Protein AF-A0A2N2G5U3-F1 (afdb_monomer_lite)

Foldseek 3Di:
DQDAWWWKWKWWQFPVRDIDIDIFTARPVQRATDDDPDDDDQDPCQACPNPHDPPAPDDCVRPRGQLLSSLCRVVVVVCPVFDQAGWTWIWMDGPVDIDIDTDGPVLQSVQVSLLNNCNRPRPVNVLCSVCNVVPDGSDDPVRVVCVSPPD

Secondary structure (DSSP, 8-state):
-PPPPEEEEEEEE-TTS-EEEEEEEE-TTT-PBPPPSS-PPPPGGGBTTTT--TT----TTT-SB-HHHHHHHHHHHHHTT--TT-EEEEEEE-SS-EEEEEEEHHHHHHHHHHHHHHTS--TTTGGGHHHHHT--TT--HHHHHHHHH--

Radius of gyration: 15.79 Å; chains: 1; bounding box: 43×39×41 Å

Sequence (151 aa):
MQPQPLVIEYRFRLQDNSEELFTIRLDPQTLETMPEPKAEPLPHWTELSFSQCASCPLTQASSPHCPAAVNIAPIVRRGEKLLSFDVLDLQVTTAERVISQKTTAQRALCSLMGLVIAGSGCPHTALFKPMARFHLPLANEEETIFRATAT

pLDDT: mean 92.82, std 7.52, range [52.0, 98.62]

Structure (mmCIF, N/CA/C/O backbone):
data_AF-A0A2N2G5U3-F1
#
_entry.id   AF-A0A2N2G5U3-F1
#
loop_
_atom_site.group_PDB
_atom_site.id
_atom_site.type_symbol
_atom_site.label_atom_id
_atom_site.label_alt_id
_atom_site.label_comp_id
_atom_site.label_asym_id
_atom_site.label_entity_id
_atom_site.label_seq_id
_atom_site.pdbx_PDB_ins_code
_atom_site.Cartn_x
_atom_site.Cartn_y
_atom_site.Cartn_z
_atom_site.occupancy
_atom_site.B_iso_or_equiv
_atom_site.auth_seq_id
_atom_site.auth_comp_id
_atom_site.auth_asym_id
_atom_site.auth_atom_id
_atom_site.pdbx_PDB_model_num
ATOM 1 N N . MET A 1 1 ? 12.511 -24.507 4.149 1.00 52.00 1 MET A N 1
ATOM 2 C CA . MET A 1 1 ? 11.240 -23.909 4.611 1.00 52.00 1 MET A CA 1
ATOM 3 C C . MET A 1 1 ? 11.007 -22.679 3.749 1.00 52.00 1 MET A C 1
ATOM 5 O O . MET A 1 1 ? 11.907 -21.851 3.701 1.00 52.00 1 MET A O 1
ATOM 9 N N . GLN A 1 2 ? 9.919 -22.605 2.975 1.00 58.66 2 GLN A N 1
ATOM 10 C CA . GLN A 1 2 ? 9.630 -21.392 2.195 1.00 58.66 2 GLN A CA 1
ATOM 11 C C . GLN A 1 2 ? 9.300 -20.248 3.170 1.00 58.66 2 GLN A C 1
ATOM 13 O O . GLN A 1 2 ? 8.616 -20.505 4.165 1.00 58.66 2 GLN A O 1
ATOM 18 N N . PRO A 1 3 ? 9.825 -19.031 2.957 1.00 78.31 3 PRO A N 1
ATOM 19 C CA . PRO A 1 3 ? 9.584 -17.924 3.870 1.00 78.31 3 PRO A CA 1
ATOM 20 C C . PRO A 1 3 ? 8.105 -17.511 3.812 1.00 78.31 3 PRO A C 1
ATOM 22 O O . PRO A 1 3 ? 7.502 -17.483 2.740 1.00 78.31 3 PRO A O 1
ATOM 25 N N . GLN A 1 4 ? 7.502 -17.248 4.975 1.00 89.38 4 GLN A N 1
ATOM 26 C CA . GLN A 1 4 ? 6.094 -16.853 5.055 1.00 89.38 4 GLN A CA 1
ATOM 27 C C . GLN A 1 4 ? 5.899 -15.409 4.559 1.00 89.38 4 GLN A C 1
ATOM 29 O O . GLN A 1 4 ? 6.762 -14.567 4.826 1.00 89.38 4 GLN A O 1
ATOM 34 N N . PRO A 1 5 ? 4.779 -15.102 3.878 1.00 94.31 5 PRO A N 1
ATOM 35 C CA . PRO A 1 5 ? 4.453 -13.741 3.464 1.00 94.31 5 PRO A CA 1
ATOM 36 C C . PRO A 1 5 ? 4.358 -12.778 4.646 1.00 94.31 5 PRO A C 1
ATOM 38 O O . PRO A 1 5 ? 3.850 -13.138 5.710 1.00 94.31 5 PRO A O 1
ATOM 41 N N . LEU A 1 6 ? 4.768 -11.530 4.432 1.00 96.00 6 LEU A N 1
ATOM 42 C CA . LEU A 1 6 ? 4.468 -10.448 5.366 1.00 96.00 6 LEU A CA 1
ATOM 43 C C . LEU A 1 6 ? 3.010 -10.039 5.157 1.00 96.00 6 LEU A C 1
ATOM 45 O O . LEU A 1 6 ? 2.636 -9.633 4.056 1.00 96.00 6 LEU A O 1
ATOM 49 N N . VAL A 1 7 ? 2.188 -10.168 6.196 1.00 97.06 7 VAL A N 1
ATOM 50 C CA . VAL A 1 7 ? 0.751 -9.883 6.126 1.00 97.06 7 VAL A CA 1
ATOM 51 C C . VAL A 1 7 ? 0.440 -8.583 6.858 1.00 97.06 7 VAL A C 1
ATOM 53 O O . VAL A 1 7 ? 0.829 -8.405 8.012 1.00 97.06 7 VAL A O 1
ATOM 56 N N . ILE A 1 8 ? -0.269 -7.686 6.174 1.00 97.94 8 ILE A N 1
ATOM 57 C CA . ILE A 1 8 ? -0.801 -6.441 6.726 1.00 97.94 8 ILE A CA 1
ATOM 58 C C . ILE A 1 8 ? -2.296 -6.400 6.420 1.00 97.94 8 ILE A C 1
ATOM 60 O O . ILE A 1 8 ? -2.700 -6.447 5.258 1.00 97.94 8 ILE A O 1
ATOM 64 N N . GLU A 1 9 ? -3.120 -6.302 7.455 1.00 98.00 9 GLU A N 1
ATOM 65 C CA . GLU A 1 9 ? -4.575 -6.276 7.328 1.00 98.00 9 GLU A CA 1
ATOM 66 C C . GLU A 1 9 ? -5.119 -4.897 7.662 1.00 98.00 9 GLU A C 1
ATOM 68 O O . GLU A 1 9 ? -4.805 -4.336 8.704 1.00 98.00 9 GLU A O 1
ATOM 73 N N . TYR A 1 10 ? -5.967 -4.373 6.789 1.00 98.00 10 TYR A N 1
ATOM 74 C CA . TYR A 1 10 ? -6.677 -3.114 6.944 1.00 98.00 10 TYR A CA 1
ATOM 75 C C . TYR A 1 10 ? -8.168 -3.405 7.080 1.00 98.00 10 TYR A C 1
ATOM 77 O O . TYR A 1 10 ? -8.810 -3.807 6.112 1.00 98.00 10 TYR A O 1
ATOM 85 N N . ARG A 1 11 ? -8.730 -3.193 8.268 1.00 97.69 11 ARG A N 1
ATOM 86 C CA . ARG A 1 11 ? -10.162 -3.332 8.538 1.00 97.69 11 ARG A CA 1
ATOM 87 C C . ARG A 1 11 ? -10.800 -1.960 8.670 1.00 97.69 11 ARG A C 1
ATOM 89 O O . ARG A 1 11 ? -10.451 -1.186 9.558 1.00 97.69 11 ARG A O 1
ATOM 96 N N . PHE A 1 12 ? -11.739 -1.685 7.782 1.00 96.38 12 PHE A N 1
ATOM 97 C CA . PHE A 1 12 ? -12.528 -0.467 7.748 1.00 96.38 12 PHE A CA 1
ATOM 98 C C . PHE A 1 12 ? -13.885 -0.811 8.339 1.00 96.38 12 PHE A C 1
ATOM 100 O O . PHE A 1 12 ? -14.587 -1.635 7.761 1.00 96.38 12 PHE A O 1
ATOM 107 N N . ARG A 1 13 ? -14.255 -0.210 9.469 1.00 96.62 13 ARG A N 1
ATOM 108 C CA . ARG A 1 13 ? -15.592 -0.362 10.046 1.00 96.62 13 ARG A CA 1
ATOM 109 C C . ARG A 1 13 ? -16.369 0.939 9.900 1.00 96.62 13 ARG A C 1
ATOM 111 O O . ARG A 1 13 ? -15.991 1.958 10.476 1.00 96.62 13 ARG A O 1
ATOM 118 N N . LEU A 1 14 ? -17.435 0.898 9.110 1.00 92.44 14 LEU A N 1
ATOM 119 C CA . LEU A 1 14 ? -18.301 2.041 8.850 1.00 92.44 14 LEU A CA 1
ATOM 120 C C . LEU A 1 14 ? -19.316 2.248 9.984 1.00 92.44 14 LEU A C 1
ATOM 122 O O . LEU A 1 14 ? -19.506 1.392 10.852 1.00 92.44 14 LEU A O 1
ATOM 126 N N . GLN A 1 15 ? -19.995 3.398 9.965 1.00 90.62 15 GLN A N 1
ATOM 127 C CA . GLN A 1 15 ? -20.992 3.763 10.980 1.00 90.62 15 GLN A CA 1
ATOM 128 C C . GLN A 1 15 ? -22.220 2.846 10.991 1.00 90.62 15 GLN A C 1
ATOM 130 O O . GLN A 1 15 ? -22.836 2.659 12.038 1.00 90.62 15 GLN A O 1
ATOM 135 N N . ASP A 1 16 ? -22.559 2.246 9.851 1.00 90.56 16 ASP A N 1
ATOM 136 C CA . ASP A 1 16 ? -23.630 1.253 9.722 1.00 90.56 16 ASP A CA 1
ATOM 137 C C . ASP A 1 16 ? -23.199 -0.161 10.169 1.00 90.56 16 ASP A C 1
ATOM 139 O O . ASP A 1 16 ? -23.968 -1.113 10.051 1.00 90.56 16 ASP A O 1
ATOM 143 N N . ASN A 1 17 ? -21.988 -0.294 10.728 1.00 88.62 17 ASN A N 1
ATOM 144 C CA . ASN A 1 17 ? -21.308 -1.542 11.085 1.00 88.62 17 ASN A CA 1
ATOM 145 C C . ASN A 1 17 ? -20.955 -2.455 9.905 1.00 88.62 17 ASN A C 1
ATOM 147 O O . ASN A 1 17 ? -20.533 -3.589 10.141 1.00 88.62 17 ASN A O 1
ATOM 151 N N . SER A 1 18 ? -21.079 -1.992 8.660 1.00 90.81 18 SER A N 1
ATOM 152 C CA . SER A 1 18 ? -20.465 -2.700 7.542 1.00 90.81 18 SER A CA 1
ATOM 153 C C . SER A 1 18 ? -18.939 -2.673 7.681 1.00 90.81 18 SER A C 1
ATOM 155 O O . SER A 1 18 ? -18.351 -1.730 8.226 1.00 90.81 18 SER A O 1
ATOM 157 N N . GLU A 1 19 ? -18.297 -3.752 7.236 1.00 92.56 19 GLU A N 1
ATOM 158 C CA . GLU A 1 19 ? -16.849 -3.908 7.319 1.00 92.56 19 GLU A CA 1
ATOM 159 C C . GLU A 1 19 ? -16.250 -4.232 5.952 1.00 92.56 19 GLU A C 1
ATOM 161 O O . GLU A 1 19 ? -16.736 -5.103 5.232 1.00 92.56 19 GLU A O 1
ATOM 166 N N . GLU A 1 20 ? -15.140 -3.572 5.633 1.00 92.62 20 GLU A N 1
ATOM 167 C CA . GLU A 1 20 ? -14.307 -3.873 4.471 1.00 92.62 20 GLU A CA 1
ATOM 168 C C . GLU A 1 20 ? -12.900 -4.260 4.948 1.00 92.62 20 GLU A C 1
ATOM 170 O O . GLU A 1 20 ? -12.219 -3.492 5.631 1.00 92.62 20 GLU A O 1
ATOM 175 N N . LEU A 1 21 ? -12.466 -5.478 4.608 1.00 94.19 21 LEU A N 1
ATOM 176 C CA . LEU A 1 21 ? -11.156 -6.021 4.988 1.00 94.19 21 LEU A CA 1
ATOM 177 C C . LEU A 1 21 ? -10.218 -6.109 3.783 1.00 94.19 21 LEU A C 1
ATOM 179 O O . LEU A 1 21 ? -10.479 -6.869 2.851 1.00 94.19 21 LEU A O 1
ATOM 183 N N . PHE A 1 22 ? -9.109 -5.383 3.805 1.00 94.62 22 PHE A N 1
ATOM 184 C CA . PHE A 1 22 ? -8.047 -5.470 2.806 1.00 94.62 22 PHE A CA 1
ATOM 185 C C . PHE A 1 22 ? -6.860 -6.230 3.397 1.00 94.62 22 PHE A C 1
ATOM 187 O O . PHE A 1 22 ? -6.258 -5.776 4.367 1.00 94.62 22 PHE A O 1
ATOM 194 N N . THR A 1 23 ? -6.513 -7.378 2.816 1.00 95.62 23 THR A N 1
ATOM 195 C CA . THR A 1 23 ? -5.369 -8.190 3.253 1.00 95.62 23 THR A CA 1
ATOM 196 C C . THR A 1 23 ? -4.245 -8.057 2.238 1.00 95.62 23 THR A C 1
ATOM 198 O O . THR A 1 23 ? -4.302 -8.631 1.153 1.00 95.62 23 THR A O 1
ATOM 201 N N . ILE A 1 24 ? -3.202 -7.316 2.601 1.00 96.06 24 ILE A N 1
ATOM 202 C CA . ILE A 1 24 ? -2.018 -7.134 1.766 1.00 96.06 24 ILE A CA 1
ATOM 203 C C . ILE A 1 24 ? -0.972 -8.166 2.169 1.00 96.06 24 ILE A C 1
ATOM 205 O O . ILE A 1 24 ? -0.628 -8.300 3.344 1.00 96.06 24 ILE A O 1
ATOM 209 N N . ARG A 1 25 ? -0.468 -8.906 1.181 1.00 96.19 25 ARG A N 1
ATOM 210 C CA . ARG A 1 25 ? 0.580 -9.914 1.359 1.00 96.19 25 ARG A CA 1
ATOM 211 C C . ARG A 1 25 ? 1.795 -9.478 0.566 1.00 96.19 25 ARG A C 1
ATOM 213 O O . ARG A 1 25 ? 1.680 -9.301 -0.642 1.00 96.19 25 ARG A O 1
ATOM 220 N N . LEU A 1 26 ? 2.929 -9.297 1.228 1.00 96.69 26 LEU A N 1
ATOM 221 C CA . LEU A 1 26 ? 4.190 -8.967 0.572 1.00 96.69 26 LEU A CA 1
ATOM 222 C C . LEU A 1 26 ? 5.106 -10.186 0.573 1.00 96.69 26 LEU A C 1
ATOM 224 O O . LEU A 1 26 ? 5.207 -10.899 1.578 1.00 96.69 26 LEU A O 1
ATOM 228 N N . ASP A 1 27 ? 5.800 -10.392 -0.540 1.00 96.25 27 ASP A N 1
ATOM 229 C CA . ASP A 1 27 ? 6.900 -11.342 -0.600 1.00 96.25 27 ASP A CA 1
ATOM 230 C C . ASP A 1 27 ? 8.012 -10.884 0.367 1.00 96.25 27 ASP A C 1
ATOM 232 O O . ASP A 1 27 ? 8.435 -9.725 0.323 1.00 96.25 27 ASP A O 1
ATOM 236 N N . PRO A 1 28 ? 8.495 -11.750 1.270 1.00 94.31 28 PRO A N 1
ATOM 237 C CA . PRO A 1 28 ? 9.440 -11.352 2.311 1.00 94.31 28 PRO A CA 1
ATOM 238 C C . PRO A 1 28 ? 10.845 -11.027 1.777 1.00 94.31 28 PRO A C 1
ATOM 240 O O . PRO A 1 28 ? 11.645 -10.456 2.517 1.00 94.31 28 PRO A O 1
ATOM 243 N N . GLN A 1 29 ? 11.163 -11.395 0.532 1.00 94.12 29 GLN A N 1
ATOM 244 C CA . GLN A 1 29 ? 12.449 -11.132 -0.112 1.00 94.12 29 GLN A CA 1
ATOM 245 C C . GLN A 1 29 ? 12.373 -9.934 -1.060 1.00 94.12 29 GLN A C 1
ATOM 247 O O . GLN A 1 29 ? 13.230 -9.055 -1.002 1.00 94.12 29 GLN A O 1
ATOM 252 N N . THR A 1 30 ? 11.359 -9.878 -1.928 1.00 95.44 30 THR A N 1
ATOM 253 C CA . THR A 1 30 ? 11.239 -8.809 -2.935 1.00 95.44 30 THR A CA 1
ATOM 254 C C . THR A 1 30 ? 10.457 -7.598 -2.436 1.00 95.44 30 THR A C 1
ATOM 256 O O . THR A 1 30 ? 10.582 -6.518 -3.024 1.00 95.44 30 THR A O 1
ATOM 259 N N . LEU A 1 31 ? 9.676 -7.768 -1.361 1.00 96.06 31 LEU A N 1
ATOM 260 C CA . LEU A 1 31 ? 8.718 -6.802 -0.814 1.00 96.06 31 LEU A CA 1
ATOM 261 C C . LEU A 1 31 ? 7.622 -6.397 -1.804 1.00 96.06 31 LEU A C 1
ATOM 263 O O . LEU A 1 31 ? 6.958 -5.378 -1.616 1.00 96.06 31 LEU A O 1
ATOM 267 N N . GLU A 1 32 ? 7.425 -7.193 -2.853 1.00 96.56 32 GLU A N 1
ATOM 268 C CA . GLU A 1 32 ? 6.364 -6.968 -3.822 1.00 96.56 32 GLU A CA 1
ATOM 269 C C . GLU A 1 32 ? 5.061 -7.603 -3.352 1.00 96.56 32 GLU A C 1
ATOM 271 O O . GLU A 1 32 ? 5.048 -8.649 -2.698 1.00 96.56 32 GLU A O 1
ATOM 276 N N . THR A 1 33 ? 3.950 -6.946 -3.667 1.00 95.25 33 THR A N 1
ATOM 277 C CA . THR A 1 33 ? 2.619 -7.438 -3.353 1.00 95.25 33 THR A CA 1
ATOM 278 C C . THR A 1 33 ? 2.367 -8.727 -4.118 1.00 95.25 33 THR A C 1
ATOM 280 O O . THR A 1 33 ? 2.447 -8.793 -5.344 1.00 95.25 33 THR A O 1
ATOM 283 N N . MET A 1 34 ? 2.069 -9.778 -3.367 1.00 93.44 34 MET A N 1
ATOM 284 C CA . MET A 1 34 ? 1.738 -11.074 -3.919 1.00 93.44 34 MET A CA 1
ATOM 285 C C . MET A 1 34 ? 0.330 -11.018 -4.517 1.00 93.44 34 MET A C 1
ATOM 287 O O . MET A 1 34 ? -0.572 -10.464 -3.879 1.00 93.44 34 MET A O 1
ATOM 291 N N . PRO A 1 35 ? 0.104 -11.642 -5.684 1.00 83.56 35 PRO A N 1
ATOM 292 C CA . PRO A 1 35 ? -1.212 -11.679 -6.304 1.00 83.56 35 PRO A CA 1
ATOM 293 C C . PRO A 1 35 ? -2.289 -12.208 -5.353 1.00 83.56 35 PRO A C 1
ATOM 295 O O . PRO A 1 35 ? -2.054 -13.115 -4.540 1.00 83.56 35 PRO A O 1
ATOM 298 N N . GLU A 1 36 ? -3.501 -11.672 -5.470 1.00 78.38 36 GLU A N 1
ATOM 299 C CA . GLU A 1 36 ? -4.649 -12.277 -4.807 1.00 78.38 36 GLU A CA 1
ATOM 300 C C . GLU A 1 36 ? -4.962 -13.657 -5.413 1.00 78.38 36 GLU A C 1
ATOM 302 O O . GLU A 1 36 ? -4.760 -13.869 -6.610 1.00 78.38 36 GLU A O 1
ATOM 307 N N . PRO A 1 37 ? -5.470 -14.624 -4.622 1.00 67.44 37 PRO A N 1
ATOM 308 C CA . PRO A 1 37 ? -5.728 -15.978 -5.115 1.00 67.44 37 PRO A CA 1
ATOM 309 C C . PRO A 1 37 ? -6.816 -16.026 -6.196 1.00 67.44 37 PRO A C 1
ATOM 311 O O . PRO A 1 37 ? -6.873 -16.976 -6.971 1.00 67.44 37 PRO A O 1
ATOM 314 N N . LYS A 1 38 ? -7.700 -15.020 -6.230 1.00 71.06 38 LYS A N 1
ATOM 315 C CA . LYS A 1 38 ? -8.765 -14.864 -7.223 1.00 71.06 38 LYS A CA 1
ATOM 316 C C . LYS A 1 38 ? -8.559 -13.548 -7.965 1.00 71.06 38 LYS A C 1
ATOM 318 O O . LYS A 1 38 ? -9.076 -12.518 -7.553 1.00 71.06 38 LYS A O 1
ATOM 323 N N . ALA A 1 39 ? -7.787 -13.588 -9.045 1.00 69.44 39 ALA A N 1
ATOM 324 C CA . ALA A 1 39 ? -7.600 -12.420 -9.894 1.00 69.44 39 ALA A CA 1
ATOM 325 C C . ALA A 1 39 ? -8.896 -12.126 -10.664 1.00 69.44 39 ALA A C 1
ATOM 327 O O . ALA A 1 39 ? -9.316 -12.906 -11.521 1.00 69.44 39 ALA A O 1
ATOM 328 N N . GLU A 1 40 ? -9.545 -11.009 -10.342 1.00 84.12 40 GLU A N 1
ATOM 329 C CA . GLU A 1 40 ? -10.624 -10.471 -11.165 1.00 84.12 40 GLU A CA 1
ATOM 330 C C . GLU A 1 40 ? -10.052 -9.832 -12.446 1.00 84.12 40 GLU A C 1
ATOM 332 O O . GLU A 1 40 ? -8.880 -9.443 -12.467 1.00 84.12 40 GLU A O 1
ATOM 337 N N . PRO A 1 41 ? -10.855 -9.675 -13.519 1.00 90.69 41 PRO A N 1
ATOM 338 C CA . PRO A 1 41 ? -10.395 -9.015 -14.735 1.00 90.69 41 PRO A CA 1
ATOM 339 C C . PRO A 1 41 ? -9.849 -7.616 -14.440 1.00 90.69 41 PRO A C 1
ATOM 341 O O . PRO A 1 41 ? -10.488 -6.820 -13.735 1.00 90.69 41 PRO A O 1
ATOM 344 N N . LEU A 1 42 ? -8.669 -7.326 -14.988 1.00 93.38 42 LEU A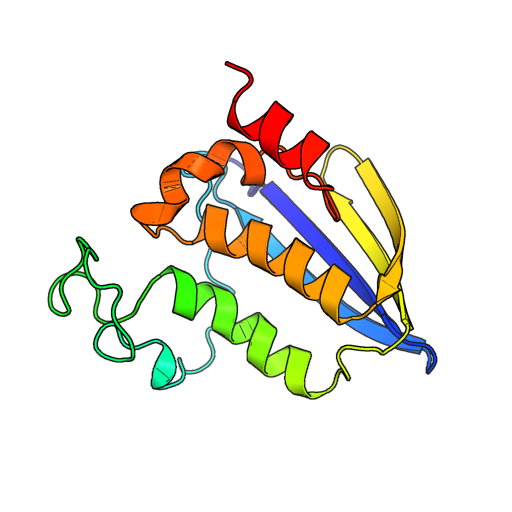 N 1
ATOM 345 C CA . LEU A 1 42 ? -8.042 -6.018 -14.872 1.00 93.38 42 LEU A CA 1
ATOM 346 C C . LEU A 1 42 ? -8.836 -4.994 -15.697 1.00 93.38 42 LEU A C 1
ATOM 348 O O . LEU A 1 42 ? -9.143 -5.255 -16.861 1.00 93.38 42 LEU A O 1
ATOM 352 N N . PRO A 1 43 ? -9.192 -3.835 -15.124 1.00 95.00 43 PRO A N 1
ATOM 353 C CA . PRO A 1 43 ? -9.900 -2.806 -15.868 1.00 95.00 43 PRO A CA 1
ATOM 354 C C . PRO A 1 43 ? -8.966 -2.127 -16.880 1.00 95.00 43 PRO A C 1
ATOM 356 O O . PRO A 1 43 ? -7.761 -2.026 -16.645 1.00 95.00 43 PRO A O 1
ATOM 359 N N . HIS A 1 44 ? -9.527 -1.616 -17.981 1.00 96.50 44 HIS A N 1
ATOM 360 C CA . HIS A 1 44 ? -8.767 -1.019 -19.096 1.00 96.50 44 HIS A CA 1
ATOM 361 C C . HIS A 1 44 ? -7.789 0.082 -18.655 1.00 96.50 44 HIS A C 1
ATOM 363 O O . HIS A 1 44 ? -6.707 0.220 -19.211 1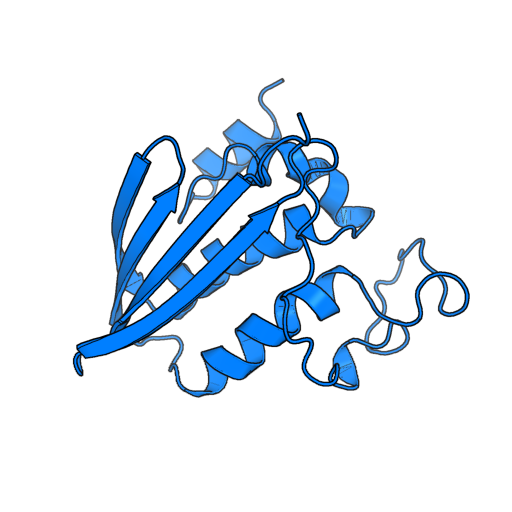.00 96.50 44 HIS A O 1
ATOM 369 N N . TRP A 1 45 ? -8.129 0.841 -17.608 1.00 96.69 45 TRP A N 1
ATOM 370 C CA . TRP A 1 45 ? -7.280 1.920 -17.105 1.00 96.69 45 TRP A CA 1
ATOM 371 C C . TRP A 1 45 ? -5.968 1.429 -16.472 1.00 96.69 45 TRP A C 1
ATOM 373 O O . TRP A 1 45 ? -5.082 2.231 -16.196 1.00 96.69 45 TRP A O 1
ATOM 383 N N . THR A 1 46 ? -5.824 0.119 -16.241 1.00 97.25 46 THR A N 1
ATOM 384 C CA . THR A 1 46 ? -4.560 -0.478 -15.783 1.00 97.25 46 THR A CA 1
ATOM 385 C C . THR A 1 46 ? -3.577 -0.754 -16.911 1.00 97.25 46 THR A C 1
ATOM 387 O O . THR A 1 4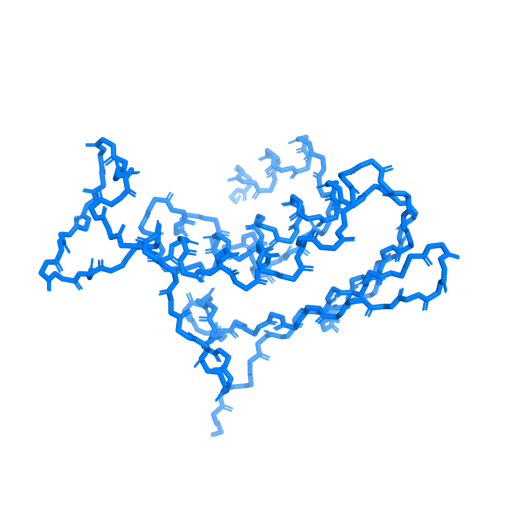6 ? -2.419 -1.052 -16.621 1.00 97.25 46 THR A O 1
ATOM 390 N N . GLU A 1 47 ? -4.004 -0.706 -18.175 1.00 97.94 47 GLU A N 1
ATOM 391 C CA . GLU A 1 47 ? -3.102 -0.850 -19.318 1.00 97.94 47 GLU A CA 1
ATOM 392 C C . GLU A 1 47 ? -1.999 0.205 -19.259 1.00 97.94 47 GLU A C 1
ATOM 394 O O . GLU A 1 47 ? -2.249 1.366 -18.942 1.00 97.94 47 GLU A O 1
ATOM 399 N N . LEU A 1 48 ? -0.767 -0.173 -19.599 1.00 97.50 48 LEU A N 1
ATOM 400 C CA . LEU A 1 48 ? 0.364 0.750 -19.537 1.00 97.50 48 LEU A CA 1
ATOM 401 C C . LEU A 1 48 ? 0.184 1.949 -20.482 1.00 97.50 48 LEU A C 1
ATOM 403 O O . LEU A 1 48 ? 0.650 3.039 -20.167 1.00 97.50 48 LEU A O 1
ATOM 407 N N . SER A 1 49 ? -0.515 1.761 -21.607 1.00 96.19 49 SER A N 1
ATOM 408 C CA . SER A 1 49 ? -0.911 2.827 -22.545 1.00 96.19 49 SER A CA 1
ATOM 409 C C . SER A 1 49 ? -1.784 3.895 -21.903 1.00 96.19 49 SER A C 1
ATOM 411 O O . SER A 1 49 ? -1.804 5.037 -22.364 1.00 96.19 49 SER A O 1
ATOM 413 N N . PHE A 1 50 ? -2.572 3.518 -20.900 1.00 96.88 50 PHE A N 1
ATOM 414 C CA . PHE A 1 50 ? -3.568 4.390 -20.319 1.00 96.88 50 PHE A CA 1
ATOM 415 C C . PHE A 1 50 ? -2.907 5.311 -19.293 1.00 96.88 50 PHE A C 1
ATOM 417 O O . PHE A 1 50 ? -2.567 4.903 -18.186 1.00 96.88 50 PHE A O 1
ATOM 424 N N . SER A 1 51 ? -2.739 6.583 -19.662 1.00 95.31 51 SER A N 1
ATOM 425 C CA . SER A 1 51 ? -2.130 7.611 -18.802 1.00 95.31 51 SER A CA 1
ATOM 426 C C . SER A 1 51 ? -0.718 7.246 -18.315 1.00 95.31 51 SER A C 1
ATOM 428 O O . SER A 1 51 ? -0.384 7.417 -17.141 1.00 95.31 51 SER A O 1
ATOM 430 N N . GLN A 1 52 ? 0.121 6.741 -19.227 1.00 95.31 52 GLN A N 1
ATOM 431 C CA . GLN A 1 52 ? 1.516 6.412 -18.934 1.00 95.31 52 GLN A CA 1
ATOM 432 C C . GLN A 1 52 ? 2.277 7.630 -18.383 1.00 95.31 52 GLN A C 1
ATOM 434 O O . GLN A 1 52 ? 2.179 8.737 -18.915 1.00 95.31 52 GLN A O 1
ATOM 439 N N . CYS A 1 53 ? 3.086 7.428 -17.339 1.00 95.62 53 CYS A N 1
ATOM 440 C CA . CYS A 1 53 ? 3.973 8.475 -16.835 1.00 95.62 53 CYS A CA 1
ATOM 441 C C . CYS A 1 53 ? 4.970 8.906 -17.923 1.00 95.62 53 CYS A C 1
ATOM 443 O O . CYS A 1 53 ? 5.546 8.050 -18.594 1.00 95.62 53 CYS A O 1
ATOM 445 N N . ALA A 1 54 ? 5.260 10.208 -18.021 1.00 94.50 54 ALA A N 1
ATOM 446 C CA . ALA A 1 54 ? 6.164 10.757 -19.041 1.00 94.50 54 ALA A CA 1
ATOM 447 C C . ALA A 1 54 ? 7.561 10.102 -19.057 1.00 94.50 54 ALA A C 1
ATOM 449 O O . ALA A 1 54 ? 8.146 9.925 -20.120 1.00 94.50 54 ALA A O 1
ATOM 450 N N . SER A 1 55 ? 8.068 9.695 -17.888 1.00 94.12 55 SER A N 1
ATOM 451 C CA . SER A 1 55 ? 9.375 9.037 -17.729 1.00 94.12 55 SER A CA 1
ATOM 452 C C . SER A 1 55 ? 9.246 7.563 -17.326 1.00 94.12 55 SER A C 1
ATOM 454 O O . SER A 1 55 ? 10.062 7.056 -16.558 1.00 94.12 55 SER A O 1
ATOM 456 N N . CYS A 1 56 ? 8.177 6.870 -17.730 1.00 96.06 56 CYS A N 1
ATOM 457 C CA . CYS A 1 56 ? 7.998 5.456 -17.399 1.00 96.06 56 CYS A CA 1
ATOM 458 C C . CYS A 1 56 ? 9.081 4.592 -18.080 1.00 96.06 56 CYS A C 1
ATOM 460 O O . CYS A 1 56 ? 9.192 4.636 -19.303 1.00 96.06 56 CYS A O 1
ATOM 462 N N . PRO A 1 57 ? 9.853 3.778 -17.335 1.00 95.88 57 PRO A N 1
ATOM 463 C CA . PRO A 1 57 ? 10.881 2.921 -17.931 1.00 95.88 57 PRO A CA 1
ATOM 464 C C . PRO A 1 57 ? 10.317 1.621 -18.527 1.00 95.88 57 PRO A C 1
ATOM 466 O O . PRO A 1 57 ? 11.055 0.854 -19.140 1.00 95.88 57 PRO A O 1
ATOM 469 N N . LEU A 1 58 ? 9.030 1.334 -18.310 1.00 96.81 58 LEU A N 1
ATOM 470 C CA . LEU A 1 58 ? 8.376 0.127 -18.807 1.00 96.81 58 LEU A CA 1
ATOM 471 C C . LEU A 1 58 ? 7.842 0.348 -20.223 1.00 96.81 58 LEU A C 1
ATOM 473 O O . LEU A 1 58 ? 7.426 1.448 -20.585 1.00 96.81 58 LEU A O 1
ATOM 477 N N . THR A 1 59 ? 7.793 -0.730 -21.001 1.00 96.12 59 THR A N 1
ATOM 478 C CA . THR A 1 59 ? 7.190 -0.752 -22.340 1.00 96.12 59 THR A CA 1
ATOM 479 C C . THR A 1 59 ? 5.985 -1.684 -22.352 1.00 96.12 59 THR A C 1
ATOM 481 O O . THR A 1 59 ? 5.936 -2.626 -21.564 1.00 96.12 59 THR A O 1
ATOM 484 N N . GLN A 1 60 ? 5.032 -1.479 -23.266 1.00 94.25 60 GLN A N 1
ATOM 485 C CA . GLN A 1 60 ? 3.866 -2.371 -23.391 1.00 94.25 60 GLN A CA 1
ATOM 486 C C . GLN A 1 60 ? 4.267 -3.821 -23.693 1.00 94.25 60 GLN A C 1
ATOM 488 O O . GLN A 1 60 ? 3.580 -4.747 -23.277 1.00 94.25 60 GLN A O 1
ATOM 493 N N . ALA A 1 61 ? 5.395 -4.021 -24.384 1.00 94.69 61 ALA A N 1
ATOM 494 C CA . ALA A 1 61 ? 5.921 -5.347 -24.687 1.00 94.69 61 ALA A CA 1
ATOM 495 C C . ALA A 1 61 ? 6.442 -6.070 -23.432 1.00 94.69 61 ALA A C 1
ATOM 497 O O . ALA A 1 61 ? 6.264 -7.278 -23.306 1.00 94.69 61 ALA A O 1
ATOM 498 N N . SER A 1 62 ? 7.078 -5.342 -22.506 1.00 93.88 62 SER A N 1
ATOM 499 C CA . SER A 1 62 ? 7.629 -5.914 -21.269 1.00 93.88 62 SER A CA 1
ATOM 500 C C . SER A 1 62 ? 6.620 -5.955 -20.116 1.00 93.88 62 SER A C 1
ATOM 502 O O . SER A 1 62 ? 6.703 -6.830 -19.262 1.00 93.88 62 SER A O 1
ATOM 504 N N . SER A 1 63 ? 5.693 -4.998 -20.064 1.00 95.19 63 SER A N 1
ATOM 505 C CA . SER A 1 63 ? 4.654 -4.869 -19.040 1.00 95.19 63 SER A CA 1
ATOM 506 C C . SER A 1 63 ? 3.395 -4.277 -19.685 1.00 95.19 63 SER A C 1
ATOM 508 O O . SER A 1 63 ? 3.265 -3.055 -19.755 1.00 95.19 63 SER A O 1
ATOM 510 N N . PRO A 1 64 ? 2.453 -5.111 -20.168 1.00 96.25 64 PRO A N 1
ATOM 511 C CA . PRO A 1 64 ? 1.222 -4.631 -20.805 1.00 96.25 64 PRO A CA 1
ATOM 512 C C . PRO A 1 64 ? 0.353 -3.768 -19.882 1.00 96.25 64 PRO A C 1
ATOM 514 O O . PRO A 1 64 ? -0.366 -2.888 -20.349 1.00 96.25 64 PRO A O 1
ATOM 517 N N . HIS A 1 65 ? 0.455 -3.987 -18.569 1.00 97.38 65 HIS A N 1
ATOM 518 C CA . HIS A 1 65 ? -0.229 -3.214 -17.536 1.00 97.38 65 HIS A CA 1
ATOM 519 C C . HIS A 1 65 ? 0.770 -2.457 -16.656 1.00 97.38 65 HIS A C 1
ATOM 521 O O . HIS A 1 65 ? 1.902 -2.900 -16.450 1.00 97.38 65 HIS A O 1
ATOM 527 N N . CYS A 1 66 ? 0.343 -1.319 -16.110 1.00 97.62 66 CYS A N 1
ATOM 528 C CA . CYS A 1 66 ? 1.095 -0.590 -15.099 1.00 97.62 66 CYS A CA 1
ATOM 529 C C . CYS A 1 66 ? 1.023 -1.338 -13.750 1.00 97.62 66 CYS A C 1
ATOM 531 O O . CYS A 1 66 ? -0.076 -1.499 -13.211 1.00 97.62 66 CYS A O 1
ATOM 533 N N . PRO A 1 67 ? 2.159 -1.755 -13.155 1.00 96.44 67 PRO A N 1
ATOM 534 C CA . PRO A 1 67 ? 2.168 -2.511 -11.898 1.00 96.44 67 PRO A CA 1
ATOM 535 C C . PRO A 1 67 ? 1.487 -1.763 -10.743 1.00 96.44 67 PRO A C 1
ATOM 537 O O . PRO A 1 67 ? 0.736 -2.358 -9.970 1.00 96.44 67 PRO A O 1
ATOM 540 N N . ALA A 1 68 ? 1.677 -0.442 -10.652 1.00 96.50 68 ALA A N 1
ATOM 541 C CA . ALA A 1 68 ? 0.999 0.379 -9.650 1.00 96.50 68 ALA A CA 1
ATOM 542 C C . ALA A 1 68 ? -0.522 0.403 -9.866 1.00 96.50 68 ALA A C 1
ATOM 544 O O . ALA A 1 68 ? -1.281 0.221 -8.917 1.00 96.50 68 ALA A O 1
ATOM 545 N N . ALA A 1 69 ? -0.973 0.561 -11.113 1.00 96.81 69 ALA A N 1
ATOM 546 C CA . ALA A 1 69 ? -2.394 0.589 -11.444 1.00 96.81 69 ALA A CA 1
ATOM 547 C C . ALA A 1 69 ? -3.079 -0.751 -11.129 1.00 96.81 69 ALA A C 1
ATOM 549 O O . ALA A 1 69 ? -4.151 -0.767 -10.527 1.00 96.81 69 ALA A O 1
ATOM 550 N N . VAL A 1 70 ? -2.430 -1.872 -11.463 1.00 95.88 70 VAL A N 1
ATOM 551 C CA . VAL A 1 70 ? -2.912 -3.226 -11.136 1.00 95.88 70 VAL A CA 1
ATOM 552 C C . VAL A 1 70 ? -3.132 -3.392 -9.634 1.00 95.88 70 VAL A C 1
ATOM 554 O O . VAL A 1 70 ? -4.175 -3.893 -9.226 1.00 95.88 70 VAL A O 1
ATOM 557 N N . ASN A 1 71 ? -2.193 -2.924 -8.808 1.00 95.31 71 ASN A N 1
ATOM 558 C CA . ASN A 1 71 ? -2.293 -3.024 -7.350 1.00 95.31 71 ASN A CA 1
ATOM 559 C C . ASN A 1 71 ? -3.340 -2.074 -6.738 1.00 95.31 71 ASN A C 1
ATOM 561 O O . ASN A 1 71 ? -3.886 -2.357 -5.675 1.00 95.31 71 ASN A O 1
ATOM 565 N N . ILE A 1 72 ? -3.660 -0.967 -7.411 1.00 95.31 72 ILE A N 1
ATOM 566 C CA . ILE A 1 72 ? -4.714 -0.029 -6.993 1.00 95.31 72 ILE A CA 1
ATOM 567 C C . ILE A 1 72 ? -6.113 -0.539 -7.383 1.00 95.31 72 ILE A C 1
ATOM 569 O O . ILE A 1 72 ? -7.093 -0.223 -6.708 1.00 95.31 72 ILE A O 1
ATOM 573 N N . ALA A 1 73 ? -6.238 -1.342 -8.444 1.00 94.69 73 ALA A N 1
ATOM 574 C CA . ALA A 1 73 ? -7.536 -1.745 -8.993 1.00 94.69 73 ALA A CA 1
ATOM 575 C C . ALA A 1 73 ? -8.487 -2.430 -7.991 1.00 94.69 73 ALA A C 1
ATOM 577 O O . ALA A 1 73 ? -9.670 -2.069 -7.983 1.00 94.69 73 ALA A O 1
ATOM 578 N N . PRO A 1 74 ? -8.027 -3.345 -7.112 1.00 91.69 74 PRO A N 1
ATOM 579 C CA . PRO A 1 74 ? -8.880 -3.921 -6.074 1.00 91.69 74 PRO A CA 1
ATOM 580 C C . PRO A 1 74 ? -9.379 -2.877 -5.066 1.00 91.69 74 PRO A C 1
ATOM 582 O O . PRO A 1 74 ? -10.526 -2.946 -4.626 1.00 91.69 74 PRO A O 1
ATOM 585 N N . ILE A 1 75 ? -8.546 -1.885 -4.730 1.00 92.62 75 ILE A N 1
ATOM 586 C CA . ILE A 1 75 ? -8.905 -0.808 -3.796 1.00 92.62 75 ILE A CA 1
ATOM 587 C C . ILE A 1 75 ? -10.000 0.062 -4.401 1.00 92.62 75 ILE A C 1
ATOM 589 O O . ILE A 1 75 ? -10.991 0.329 -3.732 1.00 92.62 75 ILE A O 1
ATOM 593 N N . VAL A 1 76 ? -9.853 0.468 -5.666 1.00 92.44 76 VAL A N 1
ATOM 594 C CA . VAL A 1 76 ? -10.853 1.301 -6.354 1.00 92.44 76 VAL A CA 1
ATOM 595 C C . VAL A 1 76 ? -12.192 0.576 -6.425 1.00 92.44 76 VAL A C 1
ATOM 597 O O . VAL A 1 76 ? -13.190 1.121 -5.972 1.00 92.44 76 VAL A O 1
ATOM 600 N N . ARG A 1 77 ? -12.201 -0.678 -6.892 1.00 90.31 77 ARG A N 1
ATOM 601 C CA . ARG A 1 77 ? -13.423 -1.488 -7.044 1.00 90.31 77 ARG A CA 1
ATOM 602 C C . ARG A 1 77 ? -14.200 -1.636 -5.739 1.00 90.31 77 ARG A C 1
ATOM 604 O O . ARG A 1 77 ? -15.422 -1.558 -5.722 1.00 90.31 77 ARG A O 1
ATOM 611 N N . ARG A 1 78 ? -13.491 -1.864 -4.635 1.00 88.25 78 ARG A N 1
ATOM 612 C CA . ARG A 1 78 ? -14.107 -2.035 -3.313 1.00 88.25 78 ARG A CA 1
ATOM 613 C C . ARG A 1 78 ? -14.443 -0.702 -2.648 1.00 88.25 78 ARG A C 1
ATOM 615 O O . ARG A 1 78 ? -15.404 -0.619 -1.892 1.00 88.25 78 ARG A O 1
ATOM 622 N N . GLY A 1 79 ? -13.678 0.339 -2.965 1.00 83.19 79 GLY A N 1
ATOM 623 C CA . GLY A 1 79 ? -13.877 1.702 -2.493 1.00 83.19 79 GLY A CA 1
ATOM 624 C C . GLY A 1 79 ? -15.067 2.420 -3.128 1.00 83.19 79 GLY A C 1
ATOM 625 O O . GLY A 1 79 ? -15.502 3.417 -2.569 1.00 83.19 79 GLY A O 1
ATOM 626 N N . GLU A 1 80 ? -15.641 1.917 -4.230 1.00 83.88 80 GLU A N 1
ATOM 627 C CA . GLU A 1 80 ? -16.821 2.514 -4.893 1.00 83.88 80 GLU A CA 1
ATOM 628 C C . GLU A 1 80 ? -18.031 2.692 -3.964 1.00 83.88 80 GLU A C 1
ATOM 630 O O . GLU A 1 80 ? -18.883 3.543 -4.207 1.00 83.88 80 GLU A O 1
ATOM 635 N N . LYS A 1 81 ? -18.110 1.902 -2.889 1.00 81.31 81 LYS A N 1
ATOM 636 C CA . LYS A 1 81 ? -19.187 1.977 -1.895 1.00 81.31 81 LYS A CA 1
ATOM 637 C C . LYS A 1 81 ? -18.944 3.018 -0.797 1.00 81.31 81 LYS A C 1
ATOM 639 O O . LYS A 1 81 ? -19.833 3.230 0.019 1.00 81.31 81 LYS A O 1
ATOM 644 N N . LEU A 1 82 ? -17.755 3.621 -0.744 1.00 86.56 82 LEU A N 1
ATOM 645 C CA . LEU A 1 82 ? -17.339 4.553 0.304 1.00 86.56 82 LEU A CA 1
ATOM 646 C C . LEU A 1 82 ? -17.430 5.994 -0.200 1.00 86.56 82 LEU A C 1
ATOM 648 O O . LEU A 1 82 ? -16.880 6.324 -1.253 1.00 86.56 82 LEU A O 1
ATOM 652 N N . LEU A 1 83 ? -18.032 6.887 0.584 1.00 90.69 83 LEU A N 1
ATOM 653 C CA . LEU A 1 83 ? -17.860 8.320 0.367 1.00 90.69 83 LEU A CA 1
ATOM 654 C C . LEU A 1 83 ? -16.553 8.752 1.034 1.00 90.69 83 LEU A C 1
ATOM 656 O O . LEU A 1 83 ? -16.236 8.356 2.153 1.00 90.69 83 LEU A O 1
ATOM 660 N N . SER A 1 84 ? -15.765 9.588 0.358 1.00 91.94 84 SER A N 1
ATOM 661 C CA . SER A 1 84 ? -14.423 9.983 0.818 1.00 91.94 84 SER A CA 1
ATOM 662 C C . SER A 1 84 ? -14.411 10.604 2.224 1.00 91.94 84 SER A C 1
ATOM 664 O O . SER A 1 84 ? -13.452 10.424 2.981 1.00 91.94 84 SER A O 1
ATOM 666 N N . PHE A 1 85 ? -15.485 11.308 2.579 1.00 93.31 85 PHE A N 1
ATOM 667 C CA . PHE A 1 85 ? -15.671 11.978 3.863 1.00 93.31 85 PHE A CA 1
ATOM 668 C C . PHE A 1 85 ? -16.339 11.103 4.933 1.00 93.31 85 PHE A C 1
ATOM 670 O O . PHE A 1 85 ? -16.485 11.571 6.064 1.00 93.31 85 PHE A O 1
ATOM 677 N N . ASP A 1 86 ? -16.716 9.859 4.619 1.00 93.69 86 ASP A N 1
ATOM 678 C CA . ASP A 1 86 ? -17.291 8.951 5.608 1.00 93.69 86 ASP A CA 1
ATOM 679 C C . ASP A 1 86 ? -16.309 8.741 6.754 1.00 93.69 86 ASP A C 1
ATOM 681 O O . ASP A 1 86 ? -15.128 8.444 6.549 1.00 93.69 86 ASP A O 1
ATOM 685 N N . VAL A 1 87 ? -16.802 8.903 7.978 1.00 96.69 87 VAL A N 1
ATOM 686 C CA . VAL A 1 87 ? -16.027 8.621 9.184 1.00 96.69 87 VAL A CA 1
ATOM 687 C C . VAL A 1 87 ? -16.122 7.131 9.474 1.00 96.69 87 VAL A C 1
ATOM 689 O O . VAL A 1 87 ? -17.221 6.594 9.598 1.00 96.69 87 VAL A O 1
ATOM 692 N N . LEU A 1 88 ? -14.974 6.485 9.636 1.00 96.56 88 LEU A N 1
ATOM 693 C CA . LEU A 1 88 ? -14.857 5.064 9.929 1.00 96.56 88 LEU A CA 1
ATOM 694 C C . LEU A 1 88 ? -13.892 4.816 11.089 1.00 96.56 88 LEU A C 1
ATOM 696 O O . LEU A 1 88 ? -13.022 5.639 11.393 1.00 96.56 88 LEU A O 1
ATOM 700 N N . ASP A 1 89 ? -14.042 3.662 11.724 1.00 98.06 89 ASP A N 1
ATOM 701 C CA . ASP A 1 89 ? -13.059 3.126 12.654 1.00 98.06 89 ASP A CA 1
ATOM 702 C C . ASP A 1 89 ? -12.098 2.229 11.860 1.00 98.06 89 ASP A C 1
ATOM 704 O O . ASP A 1 89 ? -12.477 1.175 11.343 1.00 98.06 89 ASP A O 1
ATOM 708 N N . LEU A 1 90 ? -10.851 2.682 11.709 1.00 98.38 90 LEU A N 1
ATOM 709 C CA . LEU A 1 90 ? -9.793 1.940 11.029 1.00 98.38 90 LEU A CA 1
ATOM 710 C C . LEU A 1 90 ? -9.019 1.111 12.050 1.00 98.38 90 LEU A C 1
ATOM 712 O O . LEU A 1 90 ? -8.556 1.655 13.052 1.00 98.38 90 LEU A O 1
ATOM 716 N N . GLN A 1 91 ? -8.802 -0.168 11.750 1.00 98.62 91 GLN A N 1
ATOM 717 C CA . GLN A 1 91 ? -7.818 -1.012 12.421 1.00 98.62 91 GLN A CA 1
ATOM 718 C C . GLN A 1 91 ? -6.827 -1.558 11.395 1.00 98.62 91 GLN A C 1
ATOM 720 O O . GLN A 1 91 ? -7.230 -2.143 10.391 1.00 98.62 91 GLN A O 1
ATOM 725 N N . VAL A 1 92 ? -5.533 -1.403 11.665 1.00 98.50 92 VAL A N 1
ATOM 726 C CA . VAL A 1 92 ? -4.459 -2.004 10.876 1.00 98.50 92 VAL A CA 1
ATOM 727 C C . VAL A 1 92 ? -3.677 -2.984 11.733 1.00 98.50 92 VAL A C 1
ATOM 729 O O . VAL A 1 92 ? -3.162 -2.615 12.788 1.00 98.50 92 VAL A O 1
ATOM 732 N N . THR A 1 93 ? -3.575 -4.224 11.271 1.00 98.38 93 THR A N 1
ATOM 733 C CA . THR A 1 93 ? -2.869 -5.308 11.955 1.00 98.38 93 THR A CA 1
ATOM 734 C C . THR A 1 93 ? -1.641 -5.707 11.143 1.00 98.38 93 THR A C 1
ATOM 736 O O . THR A 1 93 ? -1.754 -6.056 9.970 1.00 98.38 93 THR A O 1
ATOM 739 N N . THR A 1 94 ? -0.465 -5.653 11.766 1.00 96.69 94 THR A N 1
ATOM 740 C CA . THR A 1 94 ? 0.792 -6.222 11.252 1.00 96.69 94 THR A CA 1
ATOM 741 C C . THR A 1 94 ? 1.275 -7.320 12.201 1.00 96.69 94 THR A C 1
ATOM 743 O O . THR A 1 94 ? 0.667 -7.556 13.246 1.00 96.69 94 THR A O 1
ATOM 746 N N . ALA A 1 95 ? 2.387 -7.986 11.876 1.00 94.19 95 ALA A N 1
ATOM 747 C CA . ALA A 1 95 ? 2.997 -8.964 12.780 1.00 94.19 95 ALA A CA 1
ATOM 748 C C . ALA A 1 95 ? 3.463 -8.337 14.111 1.00 94.19 95 ALA A C 1
ATOM 750 O O . ALA A 1 95 ? 3.477 -8.999 15.144 1.00 94.19 95 ALA A O 1
ATOM 751 N N . GLU A 1 96 ? 3.858 -7.064 14.086 1.00 94.00 96 GLU A N 1
ATOM 752 C CA . GLU A 1 96 ? 4.456 -6.368 15.223 1.00 94.00 96 GLU A CA 1
ATOM 753 C C . GLU A 1 96 ? 3.440 -5.606 16.081 1.00 94.00 96 GLU A C 1
ATOM 755 O O . GLU A 1 96 ? 3.713 -5.363 17.257 1.00 94.00 96 GLU A O 1
ATOM 760 N N . ARG A 1 97 ? 2.311 -5.154 15.511 1.00 96.12 97 ARG A N 1
ATOM 761 C CA . ARG A 1 97 ? 1.366 -4.276 16.221 1.00 96.12 97 ARG A CA 1
ATOM 762 C C . ARG A 1 97 ? -0.031 -4.234 15.604 1.00 96.12 97 ARG A C 1
ATOM 764 O O . ARG A 1 97 ? -0.224 -4.510 14.423 1.00 96.12 97 ARG A O 1
ATOM 771 N N . VAL A 1 98 ? -0.982 -3.776 16.415 1.00 98.06 98 VAL A N 1
ATOM 772 C CA . VAL A 1 98 ? -2.313 -3.338 15.980 1.00 98.06 98 VAL A CA 1
ATOM 773 C C . VAL A 1 98 ? -2.427 -1.835 16.215 1.00 98.06 98 VAL A C 1
ATOM 775 O O . VAL A 1 98 ? -2.132 -1.359 17.310 1.00 98.06 98 VAL A O 1
ATOM 778 N N . ILE A 1 99 ? -2.835 -1.089 15.191 1.00 97.38 99 ILE A N 1
ATOM 779 C CA . ILE A 1 99 ? -3.083 0.355 15.254 1.00 97.38 99 ILE A CA 1
ATOM 780 C C . ILE A 1 99 ? -4.557 0.593 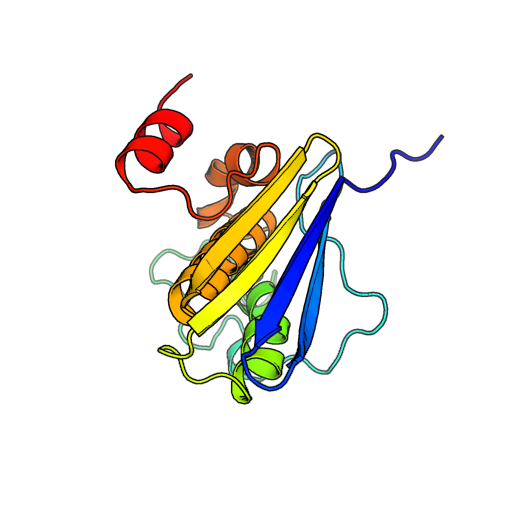14.961 1.00 97.38 99 ILE A C 1
ATOM 782 O O . ILE A 1 99 ? -5.046 0.146 13.927 1.00 97.38 99 ILE A O 1
ATOM 786 N N . SER A 1 100 ? -5.237 1.337 15.830 1.00 97.62 100 SER A N 1
ATOM 787 C CA . SER A 1 100 ? -6.639 1.706 15.634 1.00 97.62 100 SER A CA 1
ATOM 788 C C . SER A 1 100 ? -6.819 3.218 15.698 1.00 97.62 100 SER A C 1
ATOM 790 O O . SER A 1 100 ? -6.270 3.873 16.583 1.00 97.62 100 SER A O 1
ATOM 792 N N . GLN A 1 101 ? -7.587 3.783 14.767 1.00 97.44 101 GLN A N 1
ATOM 793 C CA . GLN A 1 101 ? -7.876 5.215 14.723 1.00 97.44 101 GLN A CA 1
ATOM 794 C C . GLN A 1 101 ? -9.236 5.484 14.069 1.00 97.44 101 GLN A C 1
ATOM 796 O O . GLN A 1 101 ? -9.536 4.957 12.999 1.00 97.44 101 GLN A O 1
ATOM 801 N N . LYS A 1 102 ? -10.031 6.376 14.672 1.00 98.06 102 LYS A N 1
ATOM 802 C CA . LYS A 1 102 ? -11.198 6.969 14.010 1.00 98.06 102 LYS A CA 1
ATOM 803 C C . LYS A 1 102 ? -10.728 8.011 12.997 1.00 98.06 102 LYS A C 1
ATOM 805 O O . LYS A 1 102 ? -10.026 8.953 13.362 1.00 98.06 102 LYS A O 1
ATOM 810 N N . THR A 1 103 ? -11.075 7.834 11.728 1.00 97.62 103 THR A N 1
ATOM 811 C CA . THR A 1 103 ? -10.582 8.672 10.625 1.00 97.62 103 THR A CA 1
ATOM 812 C C . THR A 1 103 ? -11.589 8.725 9.476 1.00 97.62 103 THR A C 1
ATOM 814 O O . THR A 1 103 ? -12.700 8.220 9.613 1.00 97.62 103 THR A O 1
ATOM 817 N N . THR A 1 104 ? -11.238 9.359 8.357 1.00 97.00 104 THR A N 1
ATOM 818 C CA . THR A 1 104 ? -12.081 9.362 7.152 1.00 97.00 104 THR A CA 1
ATOM 819 C C . THR A 1 104 ? -11.702 8.238 6.193 1.00 97.00 104 THR A C 1
ATOM 821 O O . THR A 1 104 ? -10.536 7.831 6.136 1.00 97.00 104 THR A O 1
ATOM 824 N N . ALA A 1 105 ? -12.656 7.785 5.377 1.00 95.50 105 ALA A N 1
ATOM 825 C CA . ALA A 1 105 ? -12.413 6.820 4.309 1.00 95.50 105 ALA A CA 1
ATOM 826 C C . ALA A 1 105 ? -11.263 7.260 3.397 1.00 95.50 105 ALA A C 1
ATOM 828 O O . ALA A 1 105 ? -10.366 6.470 3.121 1.00 95.50 105 ALA A O 1
ATOM 829 N N . GLN A 1 106 ? -11.208 8.540 3.016 1.00 95.44 106 GLN A N 1
ATOM 830 C CA . GLN A 1 106 ? -10.108 9.090 2.224 1.00 95.44 106 GLN A CA 1
ATOM 831 C C . GLN A 1 106 ? -8.743 8.900 2.896 1.00 95.44 106 GLN A C 1
ATOM 833 O O . GLN A 1 106 ? -7.807 8.437 2.250 1.00 95.44 106 GLN A O 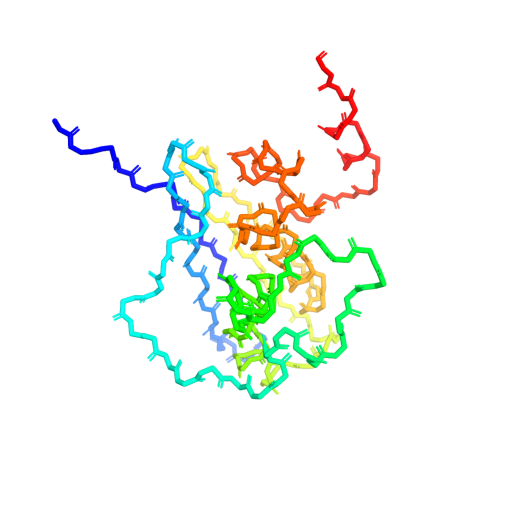1
ATOM 838 N N . ARG A 1 107 ? -8.602 9.233 4.186 1.00 96.50 107 ARG A N 1
ATOM 839 C CA . ARG A 1 107 ? -7.318 9.094 4.897 1.00 96.50 107 ARG A CA 1
ATOM 840 C C . ARG A 1 107 ? -6.906 7.627 5.029 1.00 96.50 107 ARG A C 1
ATOM 842 O O . ARG A 1 107 ? -5.733 7.305 4.834 1.00 96.50 107 ARG A O 1
ATOM 849 N N . ALA A 1 108 ? -7.862 6.744 5.311 1.00 96.88 108 ALA A N 1
ATOM 850 C CA . ALA A 1 108 ? -7.631 5.305 5.384 1.00 96.88 108 ALA A CA 1
ATOM 851 C C . ALA A 1 108 ? -7.208 4.718 4.024 1.00 96.88 108 ALA A C 1
ATOM 853 O O . ALA A 1 108 ? -6.217 3.990 3.953 1.00 96.88 108 ALA A O 1
ATOM 854 N N . LEU A 1 109 ? -7.898 5.092 2.940 1.00 95.88 109 LEU A N 1
ATOM 855 C CA . LEU A 1 109 ? -7.578 4.677 1.572 1.00 95.88 109 LEU A CA 1
ATOM 856 C C . LEU A 1 109 ? -6.218 5.207 1.115 1.00 95.88 109 LEU A C 1
ATOM 858 O O . LEU A 1 109 ? -5.437 4.434 0.574 1.00 95.88 109 LEU A O 1
ATOM 862 N N . CYS A 1 110 ? -5.885 6.475 1.378 1.00 95.44 110 CYS A N 1
ATOM 863 C CA . CYS A 1 110 ? -4.566 7.030 1.052 1.00 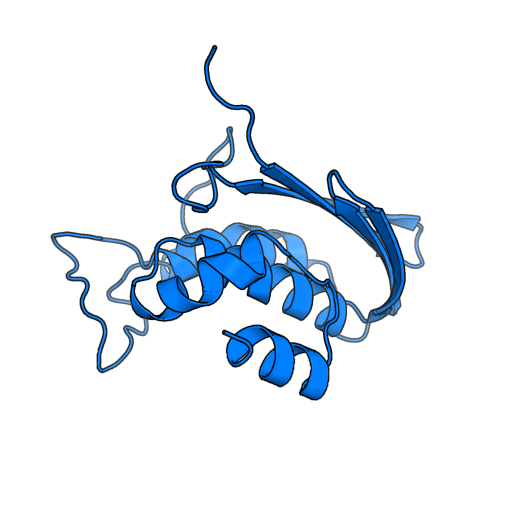95.44 110 CYS A CA 1
ATOM 864 C C . CYS A 1 110 ? -3.433 6.266 1.759 1.00 95.44 110 CYS A C 1
ATOM 866 O O . CYS A 1 110 ? -2.415 5.953 1.145 1.00 95.44 110 CYS A O 1
ATOM 868 N N . SER A 1 111 ? -3.630 5.924 3.036 1.00 96.81 111 SER A N 1
ATOM 869 C CA . SER A 1 111 ? -2.691 5.122 3.831 1.00 96.81 111 SER A CA 1
ATOM 870 C C . SER A 1 111 ? -2.490 3.715 3.248 1.00 96.81 111 SER A C 1
ATOM 872 O O . SER A 1 111 ? -1.354 3.258 3.113 1.00 96.81 111 SER A O 1
ATOM 874 N N . LEU A 1 112 ? -3.577 3.050 2.840 1.00 97.06 112 LEU A N 1
ATOM 875 C CA . LEU A 1 112 ? -3.530 1.752 2.159 1.00 97.06 112 LEU A CA 1
ATOM 876 C C . LEU A 1 112 ? -2.867 1.848 0.772 1.00 97.06 112 LEU A C 1
ATOM 878 O O . LEU A 1 112 ? -2.038 1.010 0.423 1.00 97.06 112 LEU A O 1
ATOM 882 N N . MET A 1 113 ? -3.194 2.882 -0.008 1.00 95.81 113 MET A N 1
ATOM 883 C CA . MET A 1 113 ? -2.610 3.124 -1.329 1.00 95.81 113 MET A CA 1
ATOM 884 C C . MET A 1 113 ? -1.094 3.301 -1.258 1.00 95.81 113 MET A C 1
ATOM 886 O O . MET A 1 113 ? -0.385 2.705 -2.063 1.00 95.81 113 MET A O 1
ATOM 890 N N . GLY A 1 114 ? -0.584 4.047 -0.273 1.00 94.75 114 GLY A N 1
ATOM 891 C CA . GLY A 1 114 ? 0.859 4.202 -0.068 1.00 94.75 114 GLY A CA 1
ATOM 892 C C . GLY A 1 114 ? 1.587 2.862 0.091 1.00 94.75 114 GLY A C 1
ATOM 893 O O . GLY A 1 114 ? 2.635 2.656 -0.520 1.00 94.75 114 GLY A O 1
ATOM 894 N N . LEU A 1 115 ? 0.991 1.919 0.832 1.00 96.69 115 LEU A N 1
ATOM 895 C CA . LEU A 1 115 ? 1.524 0.565 1.007 1.00 96.69 115 LEU A CA 1
ATOM 896 C C . LEU A 1 115 ? 1.551 -0.221 -0.310 1.00 96.69 115 LEU A C 1
ATOM 898 O O . LEU A 1 115 ? 2.599 -0.743 -0.694 1.00 96.69 115 LEU A O 1
ATOM 902 N N . VAL A 1 116 ? 0.416 -0.309 -1.011 1.00 96.62 116 VAL A N 1
ATOM 903 C CA . VAL A 1 116 ? 0.330 -1.144 -2.224 1.00 96.62 116 VAL A CA 1
ATOM 904 C C . VAL A 1 116 ? 1.125 -0.562 -3.389 1.00 96.62 116 VAL A C 1
ATOM 906 O O . VAL A 1 116 ? 1.662 -1.306 -4.200 1.00 96.62 116 VAL A O 1
ATOM 909 N N . ILE A 1 117 ? 1.266 0.764 -3.463 1.00 96.50 117 ILE A N 1
ATOM 910 C CA . ILE A 1 117 ? 2.085 1.424 -4.484 1.00 96.50 117 ILE A CA 1
ATOM 911 C C . ILE A 1 117 ? 3.570 1.137 -4.238 1.00 96.50 117 ILE A C 1
ATOM 913 O O . ILE A 1 117 ? 4.296 0.822 -5.187 1.00 96.50 117 ILE A O 1
ATOM 917 N N . ALA A 1 118 ? 4.025 1.196 -2.984 1.00 96.06 118 ALA A N 1
ATOM 918 C CA . ALA A 1 118 ? 5.399 0.864 -2.612 1.00 96.06 118 ALA A CA 1
ATOM 919 C C . ALA A 1 118 ? 5.736 -0.618 -2.876 1.00 96.06 118 ALA A C 1
ATOM 921 O O . ALA A 1 118 ? 6.841 -0.930 -3.316 1.00 96.06 118 ALA A O 1
ATOM 922 N N . GLY A 1 119 ? 4.769 -1.519 -2.671 1.00 96.38 119 GLY A N 1
ATOM 923 C CA . GLY A 1 119 ? 4.885 -2.947 -2.986 1.00 96.38 119 GLY A CA 1
ATOM 924 C C . GLY A 1 119 ? 4.557 -3.322 -4.436 1.00 96.38 119 GLY A C 1
ATOM 925 O O . GLY A 1 119 ? 4.622 -4.492 -4.789 1.00 96.38 119 GLY A O 1
ATOM 926 N N . SER A 1 120 ? 4.200 -2.378 -5.308 1.00 96.50 120 SER A N 1
ATOM 927 C CA . SER A 1 120 ? 3.576 -2.727 -6.596 1.00 96.50 120 SER A CA 1
ATOM 928 C C . SER A 1 120 ? 4.496 -3.388 -7.628 1.00 96.50 120 SER A C 1
ATOM 930 O O . SER A 1 120 ? 4.001 -3.953 -8.599 1.00 96.50 120 SER A O 1
ATOM 932 N N . GLY A 1 121 ? 5.817 -3.267 -7.471 1.00 95.62 121 GLY A N 1
ATOM 933 C CA . GLY A 1 121 ? 6.796 -3.615 -8.510 1.00 95.62 121 GLY A CA 1
ATOM 934 C C . GLY A 1 121 ? 7.042 -2.496 -9.536 1.00 95.62 121 GLY A C 1
ATOM 935 O O . GLY A 1 121 ? 7.805 -2.678 -10.481 1.00 95.62 121 GLY A O 1
ATOM 936 N N . CYS A 1 122 ? 6.436 -1.313 -9.366 1.00 96.81 122 CYS A N 1
ATOM 937 C CA . CYS A 1 122 ? 6.748 -0.148 -10.195 1.00 96.81 122 CYS A CA 1
ATOM 938 C C . CYS A 1 122 ? 8.182 0.359 -9.929 1.00 96.81 122 CYS A C 1
ATOM 940 O O . CYS A 1 122 ? 8.505 0.676 -8.780 1.00 96.81 122 CYS A O 1
ATOM 942 N N . PRO A 1 123 ? 9.035 0.532 -10.962 1.00 96.06 123 PRO A N 1
ATOM 943 C CA . PRO A 1 123 ? 10.405 1.013 -10.767 1.00 96.06 123 PRO A CA 1
ATOM 944 C C . PRO A 1 123 ? 10.493 2.399 -10.114 1.00 96.06 123 PRO A C 1
ATOM 946 O O . PRO A 1 123 ? 11.407 2.648 -9.334 1.00 96.06 123 PRO A O 1
ATOM 949 N N . HIS A 1 124 ? 9.519 3.280 -10.374 1.00 94.44 124 HIS A N 1
ATOM 950 C CA . HIS A 1 124 ? 9.472 4.627 -9.786 1.00 94.44 124 HIS A CA 1
ATOM 951 C C . HIS A 1 124 ? 9.208 4.628 -8.283 1.00 94.44 124 HIS A C 1
ATOM 953 O O . HIS A 1 124 ? 9.602 5.563 -7.594 1.00 94.44 124 HIS A O 1
ATOM 959 N N . THR A 1 125 ? 8.545 3.597 -7.761 1.00 94.00 125 THR A N 1
ATOM 960 C CA . THR A 1 125 ? 8.189 3.515 -6.338 1.00 94.00 125 THR A CA 1
ATOM 961 C C . THR A 1 125 ? 8.984 2.453 -5.588 1.00 94.00 125 THR A C 1
ATOM 963 O O . THR A 1 125 ? 8.810 2.302 -4.381 1.00 94.00 125 THR A O 1
ATOM 966 N N . ALA A 1 126 ? 9.917 1.774 -6.263 1.00 93.88 126 ALA A N 1
ATOM 967 C CA . ALA A 1 126 ? 10.762 0.739 -5.675 1.00 93.88 126 ALA A CA 1
ATOM 968 C C . ALA A 1 126 ? 11.615 1.250 -4.498 1.00 93.88 126 ALA A C 1
ATOM 970 O O . ALA A 1 126 ? 11.867 0.497 -3.557 1.00 93.88 126 ALA A O 1
ATOM 971 N N . LEU A 1 127 ? 12.000 2.533 -4.502 1.00 92.25 127 LEU A N 1
ATOM 972 C CA . LEU A 1 127 ? 12.707 3.175 -3.386 1.00 92.25 127 LEU A CA 1
ATOM 973 C C . LEU A 1 127 ? 11.900 3.130 -2.074 1.00 92.25 127 LEU A C 1
ATOM 975 O O . LEU A 1 127 ? 12.485 3.125 -0.997 1.00 92.25 127 LEU A O 1
ATOM 979 N N . PHE A 1 128 ? 10.568 3.043 -2.147 1.00 92.88 128 PHE A N 1
ATOM 980 C CA . PHE A 1 128 ? 9.687 3.009 -0.978 1.00 92.88 128 PHE A CA 1
ATOM 981 C C . PHE A 1 128 ? 9.455 1.598 -0.416 1.00 92.88 128 PHE A C 1
ATOM 983 O O . PHE A 1 128 ? 8.748 1.457 0.582 1.00 92.88 128 PHE A O 1
ATOM 990 N N . LYS A 1 129 ? 10.070 0.545 -0.977 1.00 94.12 129 LYS A N 1
ATOM 991 C CA . LYS A 1 129 ? 9.972 -0.830 -0.445 1.00 94.12 129 LYS A CA 1
ATOM 992 C C . LYS A 1 129 ? 10.302 -0.938 1.059 1.00 94.12 129 LYS A C 1
ATOM 994 O O . LYS A 1 129 ? 9.549 -1.610 1.767 1.00 94.12 129 LYS A O 1
ATOM 999 N N . PRO A 1 130 ? 11.325 -0.250 1.613 1.00 92.94 130 PRO A N 1
ATOM 1000 C CA . PRO A 1 130 ? 11.547 -0.224 3.061 1.00 92.94 130 PRO A CA 1
ATOM 1001 C C . PRO A 1 130 ? 10.351 0.337 3.840 1.00 92.94 130 PRO A C 1
ATOM 1003 O O . PRO A 1 130 ? 10.017 -0.170 4.912 1.00 92.94 130 PRO A O 1
ATOM 1006 N N . MET A 1 131 ? 9.650 1.332 3.287 1.00 93.00 131 MET A N 1
ATOM 1007 C CA . MET A 1 131 ? 8.452 1.886 3.915 1.00 93.00 131 MET A CA 1
ATOM 1008 C C . MET A 1 131 ? 7.298 0.885 3.922 1.00 93.00 131 MET A C 1
ATOM 1010 O O . MET A 1 131 ? 6.573 0.871 4.909 1.00 93.00 131 MET A O 1
ATOM 1014 N N . ALA A 1 132 ? 7.167 0.026 2.903 1.00 94.19 132 ALA A N 1
ATOM 1015 C CA . ALA A 1 132 ? 6.210 -1.085 2.897 1.00 94.19 132 ALA A CA 1
ATOM 1016 C C . ALA A 1 132 ? 6.578 -2.174 3.922 1.00 94.19 132 ALA A C 1
ATOM 1018 O O . ALA A 1 132 ? 5.712 -2.676 4.637 1.00 94.19 132 ALA A O 1
ATOM 1019 N N . ARG A 1 133 ? 7.871 -2.508 4.056 1.00 93.56 133 ARG A N 1
ATOM 1020 C CA . ARG A 1 133 ? 8.359 -3.479 5.055 1.00 93.56 133 ARG A CA 1
ATOM 1021 C C . ARG A 1 133 ? 8.112 -3.024 6.491 1.00 93.56 133 ARG A C 1
ATOM 1023 O O . ARG A 1 133 ? 7.795 -3.850 7.348 1.00 93.56 133 ARG A O 1
ATOM 1030 N N . PHE A 1 134 ? 8.305 -1.737 6.754 1.00 92.88 134 PHE A N 1
ATOM 1031 C CA . PHE A 1 134 ? 8.148 -1.124 8.072 1.00 92.88 134 PHE A CA 1
ATOM 1032 C C . PHE A 1 134 ? 6.917 -0.230 8.130 1.00 92.88 134 PHE A C 1
ATOM 1034 O O . PHE A 1 134 ? 6.982 0.857 8.705 1.00 92.88 134 PHE A O 1
ATOM 1041 N N . HIS A 1 135 ? 5.835 -0.655 7.479 1.00 95.19 135 HIS A N 1
ATOM 1042 C CA . HIS A 1 135 ? 4.658 0.167 7.241 1.00 95.19 135 HIS A CA 1
ATOM 1043 C C . HIS A 1 135 ? 4.157 0.882 8.496 1.00 95.19 135 HIS A C 1
ATOM 1045 O O . HIS A 1 135 ? 3.928 0.259 9.534 1.00 95.19 135 HIS A O 1
ATOM 1051 N N . LEU A 1 136 ? 3.989 2.200 8.376 1.00 95.38 136 LEU A N 1
ATOM 1052 C CA . LEU A 1 136 ? 3.386 3.050 9.395 1.00 95.38 136 LEU A CA 1
ATOM 1053 C C . LEU A 1 136 ? 2.069 3.591 8.827 1.00 95.38 136 LEU A C 1
ATOM 1055 O O . LEU A 1 136 ? 2.090 4.521 8.015 1.00 95.38 136 LEU A O 1
ATOM 1059 N N . PRO A 1 137 ? 0.925 3.004 9.205 1.00 96.44 137 PRO A N 1
ATOM 1060 C CA . PRO A 1 137 ? -0.376 3.480 8.771 1.00 96.44 137 PRO A CA 1
ATOM 1061 C C . PRO A 1 137 ? -0.621 4.919 9.215 1.00 96.44 137 PRO A C 1
ATOM 1063 O O . PRO A 1 137 ? -0.345 5.264 10.359 1.00 96.44 137 PRO A O 1
ATOM 1066 N N . LEU A 1 138 ? -1.217 5.721 8.326 1.00 95.75 138 LEU A N 1
ATOM 1067 C CA . LEU A 1 138 ? -1.633 7.104 8.603 1.00 95.75 138 LEU A CA 1
ATOM 1068 C C . LEU A 1 138 ? -0.464 8.032 8.975 1.00 95.75 138 LEU A C 1
ATOM 1070 O O . LEU A 1 138 ? -0.692 9.042 9.641 1.00 95.75 138 LEU A O 1
ATOM 1074 N N . ALA A 1 139 ? 0.753 7.699 8.525 1.00 94.06 139 ALA A N 1
ATOM 1075 C CA . ALA A 1 139 ? 1.928 8.537 8.715 1.00 94.06 139 ALA A CA 1
ATOM 1076 C C . ALA A 1 139 ? 1.668 9.962 8.209 1.00 94.06 139 ALA A C 1
ATOM 1078 O O . ALA A 1 139 ? 1.149 10.163 7.105 1.00 94.06 139 ALA A O 1
ATOM 1079 N N . ASN A 1 140 ? 2.026 10.948 9.022 1.00 93.25 140 ASN A N 1
ATOM 1080 C CA . ASN A 1 140 ? 2.020 12.343 8.616 1.00 93.25 140 ASN A CA 1
ATOM 1081 C C . ASN A 1 140 ? 3.241 12.662 7.728 1.00 93.25 140 ASN A C 1
ATOM 1083 O O . ASN A 1 140 ? 4.079 11.802 7.436 1.00 93.25 140 ASN A O 1
ATOM 1087 N N . GLU A 1 141 ? 3.321 13.904 7.257 1.00 91.19 141 GLU A N 1
ATOM 1088 C CA . GLU A 1 141 ? 4.392 14.350 6.364 1.00 91.19 141 GLU A CA 1
ATOM 1089 C C . GLU A 1 141 ? 5.776 14.290 7.028 1.00 91.19 141 GLU A C 1
ATOM 1091 O O . GLU A 1 141 ? 6.704 13.749 6.431 1.00 91.19 141 GLU A O 1
ATOM 1096 N N . GLU A 1 142 ? 5.910 14.751 8.274 1.00 94.25 142 GLU A N 1
ATOM 1097 C CA . GLU A 1 142 ? 7.179 14.721 9.016 1.00 94.25 142 GLU A CA 1
ATOM 1098 C C . GLU A 1 142 ? 7.668 13.285 9.241 1.00 94.25 142 GLU A C 1
ATOM 1100 O O . GLU A 1 142 ? 8.832 12.974 8.989 1.00 94.25 142 GLU A O 1
ATOM 1105 N N . GLU A 1 143 ? 6.771 12.381 9.642 1.00 93.56 143 GLU A N 1
ATOM 1106 C CA . GLU A 1 143 ? 7.063 10.952 9.796 1.00 93.56 143 GLU A CA 1
ATOM 1107 C C . GLU A 1 143 ? 7.482 10.322 8.465 1.00 93.56 143 GLU A C 1
ATOM 1109 O O . GLU A 1 143 ? 8.393 9.491 8.424 1.00 93.56 143 GLU A O 1
ATOM 1114 N N . THR A 1 144 ? 6.824 10.708 7.370 1.00 89.44 144 THR A N 1
ATOM 1115 C CA . THR A 1 144 ? 7.131 10.207 6.027 1.00 89.44 144 THR A CA 1
ATOM 1116 C C . THR A 1 144 ? 8.503 10.683 5.570 1.00 89.44 144 THR A C 1
ATOM 1118 O O . THR A 1 144 ? 9.307 9.853 5.150 1.00 89.44 144 THR A O 1
ATOM 1121 N N . ILE A 1 145 ? 8.797 11.980 5.699 1.00 90.94 145 ILE A N 1
ATOM 1122 C CA . ILE A 1 145 ? 10.096 12.562 5.345 1.00 90.94 145 ILE A CA 1
ATOM 1123 C C . ILE A 1 145 ? 11.191 11.895 6.168 1.00 90.94 145 ILE A C 1
ATOM 1125 O O . ILE A 1 145 ? 12.115 11.329 5.590 1.00 90.94 145 ILE A O 1
ATOM 1129 N N . PHE A 1 146 ? 11.052 11.877 7.497 1.00 91.69 146 PHE A N 1
ATOM 1130 C CA . PHE A 1 146 ? 12.056 11.292 8.379 1.00 91.69 146 PHE A CA 1
ATOM 1131 C C . PHE A 1 146 ? 12.353 9.837 8.002 1.00 91.69 146 PHE A C 1
ATOM 1133 O O . PHE A 1 146 ? 13.511 9.467 7.846 1.00 91.69 146 PHE A O 1
ATOM 1140 N N . ARG A 1 147 ? 11.321 9.014 7.779 1.00 89.25 147 ARG A N 1
ATOM 1141 C CA . ARG A 1 147 ? 11.489 7.596 7.414 1.00 89.25 147 ARG A CA 1
ATOM 1142 C C . ARG A 1 147 ? 12.016 7.383 5.994 1.00 89.25 147 ARG A C 1
ATOM 1144 O O . ARG A 1 147 ? 12.633 6.353 5.746 1.00 89.25 147 ARG A O 1
ATOM 1151 N N . ALA A 1 148 ? 11.753 8.304 5.071 1.00 85.88 148 ALA A N 1
ATOM 1152 C CA . ALA A 1 148 ? 12.255 8.228 3.702 1.00 85.88 148 ALA A CA 1
ATOM 1153 C C . ALA A 1 148 ? 13.725 8.664 3.590 1.00 85.88 148 ALA A C 1
ATOM 1155 O O . ALA A 1 148 ? 14.423 8.208 2.688 1.00 85.88 148 ALA A O 1
ATOM 1156 N N . THR A 1 149 ? 14.193 9.540 4.486 1.00 87.50 149 THR A N 1
ATOM 1157 C CA . THR A 1 149 ? 15.551 10.105 4.438 1.00 87.50 149 THR A CA 1
ATOM 1158 C C . THR A 1 149 ? 16.502 9.543 5.488 1.00 87.50 149 THR A C 1
ATOM 1160 O O . THR A 1 149 ? 17.708 9.729 5.355 1.00 87.50 149 THR A O 1
ATOM 1163 N N . ALA A 1 150 ? 15.997 8.908 6.549 1.00 76.62 150 ALA A N 1
ATOM 1164 C CA . ALA A 1 150 ? 16.835 8.295 7.573 1.00 76.62 150 ALA A CA 1
ATOM 1165 C C . ALA A 1 150 ? 17.523 7.042 7.006 1.00 76.62 150 ALA A C 1
ATOM 1167 O O . ALA A 1 150 ? 16.900 5.991 6.855 1.00 76.62 150 ALA A O 1
ATOM 1168 N N . THR A 1 151 ? 18.803 7.196 6.668 1.00 55.22 151 THR A N 1
ATOM 1169 C CA . THR A 1 151 ? 19.753 6.123 6.332 1.00 55.22 151 THR A CA 1
ATOM 1170 C C . THR A 1 151 ? 20.436 5.577 7.570 1.00 55.22 151 THR A C 1
ATOM 1172 O O . THR A 1 151 ? 20.913 6.420 8.367 1.00 55.22 151 THR A O 1
#